Protein AF-0000000071013578 (afdb_homodimer)

InterPro domains:
  IPR010985 Ribbon-helix-helix [SSF47598] (1-43)
  IPR022789 Antitoxin ParD [TIGR02606] (5-71)
  IPR038296 Antitoxin ParD superfamily [G3DSA:6.10.10.120] (10-78)

Radius of gyration: 20.66 Å; Cα contacts (8 Å, |Δi|>4): 151; chains: 2; bounding box: 55×50×42 Å

Structure (mmCIF, N/CA/C/O backbone):
data_AF-0000000071013578-model_v1
#
loop_
_entity.id
_entity.type
_entity.pdbx_description
1 polymer 'Type II toxin-antitoxin system ParD family antitoxin'
#
loop_
_atom_site.group_PDB
_atom_site.id
_atom_site.type_symbol
_atom_site.label_atom_id
_atom_site.label_alt_id
_atom_site.label_comp_id
_atom_site.label_asym_id
_atom_site.label_entity_id
_atom_site.label_seq_id
_atom_site.pdbx_PDB_ins_code
_atom_site.Cartn_x
_atom_site.Cartn_y
_atom_site.Cartn_z
_atom_site.occupancy
_atom_site.B_iso_or_equiv
_atom_site.auth_seq_id
_atom_site.auth_comp_id
_atom_site.auth_asym_id
_atom_site.auth_atom_id
_atom_site.pdbx_PDB_model_num
ATOM 1 N N . MET A 1 1 ? 6.043 -13.031 -19.891 1 76.94 1 MET A N 1
ATOM 2 C CA . MET A 1 1 ? 5 -12.922 -18.875 1 76.94 1 MET A CA 1
ATOM 3 C C . MET A 1 1 ? 5.16 -14 -17.797 1 76.94 1 MET A C 1
ATOM 5 O O . MET A 1 1 ? 5.504 -15.141 -18.109 1 76.94 1 MET A O 1
ATOM 9 N N . SER A 1 2 ? 5.383 -13.523 -16.547 1 88.25 2 SER A N 1
ATOM 10 C CA . SER A 1 2 ? 5.57 -14.477 -15.453 1 88.25 2 SER A CA 1
ATOM 11 C C . SER A 1 2 ? 4.27 -14.695 -14.688 1 88.25 2 SER A C 1
ATOM 13 O O . SER A 1 2 ? 3.35 -13.883 -14.766 1 88.25 2 SER A O 1
ATOM 15 N N . GLU A 1 3 ? 4.133 -15.992 -14.266 1 94.31 3 GLU A N 1
ATOM 16 C CA . GLU A 1 3 ? 2.98 -16.391 -13.461 1 94.31 3 GLU A CA 1
ATOM 17 C C . GLU A 1 3 ? 3.412 -16.859 -12.078 1 94.31 3 GLU A C 1
ATOM 19 O O . GLU A 1 3 ? 4.359 -17.641 -11.945 1 94.31 3 GLU A O 1
ATOM 24 N N . PHE A 1 4 ? 2.707 -16.391 -11.102 1 95 4 PHE A N 1
ATOM 25 C CA . PHE A 1 4 ? 3.043 -16.766 -9.734 1 95 4 PHE A CA 1
ATOM 26 C C . PHE A 1 4 ? 1.86 -17.438 -9.055 1 95 4 PHE A C 1
ATOM 28 O O . PHE A 1 4 ? 0.711 -17.047 -9.25 1 95 4 PHE A O 1
ATOM 35 N N . SER A 1 5 ? 2.176 -18.469 -8.289 1 96.94 5 SER A N 1
ATOM 36 C CA . SER A 1 5 ? 1.188 -19.109 -7.43 1 96.94 5 SER A CA 1
ATOM 37 C C . SER A 1 5 ? 1.31 -18.625 -5.992 1 96.94 5 SER A C 1
ATOM 39 O O . SER A 1 5 ? 2.371 -18.734 -5.379 1 96.94 5 SER A O 1
ATOM 41 N N . VAL A 1 6 ? 0.219 -18.125 -5.508 1 97.5 6 VAL A N 1
ATOM 42 C CA . VAL A 1 6 ? 0.253 -17.531 -4.18 1 97.5 6 VAL A CA 1
ATOM 43 C C . VAL A 1 6 ? -0.75 -18.234 -3.27 1 97.5 6 VAL A C 1
ATOM 45 O O . VAL A 1 6 ? -1.953 -18.234 -3.541 1 97.5 6 VAL A O 1
ATOM 48 N N . THR A 1 7 ? -0.223 -18.891 -2.266 1 96.94 7 THR A N 1
ATOM 49 C CA . THR A 1 7 ? -1.074 -19.469 -1.232 1 96.94 7 THR A CA 1
ATOM 50 C C . THR A 1 7 ? -1.4 -18.438 -0.157 1 96.94 7 THR A C 1
ATOM 52 O O . THR A 1 7 ? -0.523 -17.688 0.279 1 96.94 7 THR A O 1
ATOM 55 N N . MET A 1 8 ? -2.703 -18.406 0.242 1 97 8 MET A N 1
ATOM 56 C CA . MET A 1 8 ? -3.143 -17.422 1.223 1 97 8 MET A CA 1
ATOM 57 C C . MET A 1 8 ? -3.482 -18.094 2.553 1 97 8 MET A C 1
ATOM 59 O O . MET A 1 8 ? -4.367 -18.938 2.615 1 97 8 MET A O 1
ATOM 63 N N . PRO A 1 9 ? -2.709 -17.672 3.629 1 96.69 9 PRO A N 1
ATOM 64 C CA . PRO A 1 9 ? -3.186 -18.094 4.949 1 96.69 9 PRO A CA 1
ATOM 65 C C . PRO A 1 9 ? -4.602 -17.609 5.246 1 96.69 9 PRO A C 1
ATOM 67 O O . PRO A 1 9 ? -5.062 -16.641 4.645 1 96.69 9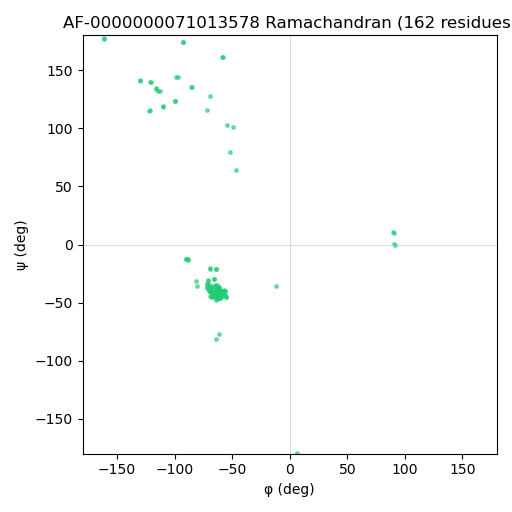 PRO A O 1
ATOM 70 N N . PRO A 1 10 ? -5.273 -18.203 6.188 1 96 10 PRO A N 1
ATOM 71 C CA . PRO A 1 10 ? -6.695 -17.953 6.43 1 96 10 PRO A CA 1
ATOM 72 C C . PRO A 1 10 ? -7 -16.469 6.66 1 96 10 PRO A C 1
ATOM 74 O O . PRO A 1 10 ? -7.953 -15.938 6.086 1 96 10 PRO A O 1
ATOM 77 N N . ALA A 1 11 ? -6.207 -15.812 7.457 1 94.5 11 ALA A N 1
ATOM 78 C CA . ALA A 1 11 ? -6.465 -14.406 7.766 1 94.5 11 ALA A CA 1
ATOM 79 C C . ALA A 1 11 ? -6.34 -13.539 6.52 1 94.5 11 ALA A C 1
ATOM 81 O O . ALA A 1 11 ? -7.141 -12.625 6.305 1 94.5 11 ALA A O 1
ATOM 82 N N . LEU A 1 12 ? -5.371 -13.797 5.719 1 97 12 LEU A N 1
ATOM 83 C CA . LEU A 1 12 ? -5.188 -13.023 4.492 1 97 12 LEU A CA 1
ATOM 84 C C . LEU A 1 12 ? -6.266 -13.359 3.471 1 97 12 LEU A C 1
ATOM 86 O O . LEU A 1 12 ? -6.719 -12.492 2.727 1 97 12 LEU A O 1
ATOM 90 N N . GLN A 1 13 ? -6.668 -14.586 3.49 1 97.19 13 GLN A N 1
ATOM 91 C CA . GLN A 1 13 ? -7.762 -14.984 2.607 1 97.19 13 GLN A CA 1
ATOM 92 C C . GLN A 1 13 ? -9.039 -14.219 2.936 1 97.19 13 GLN A C 1
ATOM 94 O O . GLN A 1 13 ? -9.742 -13.758 2.033 1 97.19 13 GLN A O 1
ATOM 99 N N . THR A 1 14 ? -9.305 -14.172 4.203 1 96.25 14 THR A N 1
ATOM 100 C CA . THR A 1 14 ? -10.484 -13.438 4.648 1 96.25 14 THR A CA 1
ATOM 101 C C . THR A 1 14 ? -10.43 -11.992 4.168 1 96.25 14 THR A C 1
ATOM 103 O O . THR A 1 14 ? -11.438 -11.445 3.713 1 96.25 14 THR A O 1
ATOM 106 N N . TRP A 1 15 ? -9.281 -11.383 4.207 1 96.56 15 TRP A N 1
ATOM 107 C CA . TRP A 1 15 ? -9.109 -10 3.777 1 96.56 15 TRP A CA 1
ATOM 108 C C . TRP A 1 15 ? -9.289 -9.875 2.27 1 96.56 15 TRP A C 1
ATOM 110 O O . TRP A 1 15 ? -9.992 -8.977 1.793 1 96.56 15 TRP A O 1
ATOM 120 N N . VAL A 1 16 ? -8.672 -10.797 1.534 1 97.19 16 VAL A N 1
ATOM 121 C CA . VAL A 1 16 ? -8.812 -10.781 0.082 1 97.19 16 VAL A CA 1
ATOM 122 C C . VAL A 1 16 ? -10.281 -10.906 -0.299 1 97.19 16 VAL A C 1
ATOM 124 O O . VAL A 1 16 ? -10.766 -10.172 -1.164 1 97.19 16 VAL A O 1
ATOM 127 N N . ASP A 1 17 ? -11.031 -11.766 0.425 1 96.19 17 ASP A N 1
ATOM 128 C CA . ASP A 1 17 ? -12.461 -11.945 0.171 1 96.19 17 ASP A CA 1
ATOM 129 C C . ASP A 1 17 ? -13.227 -10.648 0.427 1 96.19 17 ASP A C 1
ATOM 131 O O . ASP A 1 17 ? -14.125 -10.297 -0.335 1 96.19 17 ASP A O 1
ATOM 135 N N . ALA A 1 18 ? -12.875 -10.023 1.438 1 94.38 18 ALA A N 1
ATOM 136 C CA . ALA A 1 18 ? -13.516 -8.758 1.766 1 94.38 18 ALA A CA 1
ATOM 137 C C . ALA A 1 18 ? -13.25 -7.711 0.686 1 94.38 18 ALA A C 1
ATOM 139 O O . ALA A 1 18 ? -14.148 -6.961 0.3 1 94.38 18 ALA A O 1
ATOM 140 N N . ARG A 1 19 ? -12.039 -7.641 0.187 1 94.94 19 ARG A N 1
ATOM 141 C CA . ARG A 1 19 ? -11.672 -6.703 -0.867 1 94.94 19 ARG A CA 1
ATOM 142 C C . ARG A 1 19 ? -12.422 -7.008 -2.158 1 94.94 19 ARG A C 1
ATOM 144 O O . ARG A 1 19 ? -12.859 -6.094 -2.857 1 94.94 19 ARG A O 1
ATOM 151 N N . LEU A 1 20 ? -12.617 -8.273 -2.477 1 96 20 LEU A N 1
ATOM 152 C CA . LEU A 1 20 ? -13.344 -8.672 -3.676 1 96 20 LEU A CA 1
ATOM 153 C C . LEU A 1 20 ? -14.828 -8.32 -3.553 1 96 20 LEU A C 1
ATOM 155 O O . LEU A 1 20 ? -15.461 -7.938 -4.535 1 96 20 LEU A O 1
ATOM 159 N N . ALA A 1 21 ? -15.312 -8.469 -2.33 1 94.69 21 ALA A N 1
ATOM 160 C CA . ALA A 1 21 ? -16.734 -8.211 -2.068 1 94.69 21 ALA A CA 1
ATOM 161 C C . ALA A 1 21 ? -17.078 -6.75 -2.314 1 94.69 21 ALA A C 1
ATOM 163 O O . ALA A 1 21 ? -18.234 -6.41 -2.566 1 94.69 21 ALA A O 1
ATOM 164 N N . GLU A 1 22 ? -16.031 -5.887 -2.275 1 92 22 GLU A N 1
ATOM 165 C CA . GLU A 1 22 ? -16.234 -4.465 -2.541 1 92 22 GLU A CA 1
ATOM 166 C C . GLU A 1 22 ? -16.578 -4.219 -4.008 1 92 22 GLU A C 1
ATOM 168 O O . GLU A 1 22 ? -17.062 -3.148 -4.363 1 92 22 GLU A O 1
ATOM 173 N N . GLY A 1 23 ? -16.25 -5.117 -4.855 1 94.25 23 GLY A N 1
ATOM 174 C CA . GLY A 1 23 ? -16.719 -5.09 -6.234 1 94.25 23 GLY A CA 1
ATOM 175 C C . GLY A 1 23 ? -15.781 -4.34 -7.164 1 94.25 23 GLY A C 1
ATOM 176 O O . GLY A 1 23 ? -16.125 -4.078 -8.32 1 94.25 23 GLY A O 1
ATOM 177 N N . ASN A 1 24 ? -14.617 -3.992 -6.715 1 94.31 24 ASN A N 1
ATOM 178 C CA . ASN A 1 24 ? -13.695 -3.197 -7.516 1 94.31 24 ASN A CA 1
ATOM 179 C C . ASN A 1 24 ? -12.805 -4.078 -8.391 1 94.31 24 ASN A C 1
ATOM 181 O O . ASN A 1 24 ? -12.109 -3.582 -9.273 1 94.31 24 ASN A O 1
ATOM 185 N N . TYR A 1 25 ? -12.82 -5.344 -8.102 1 96.75 25 TYR A N 1
ATOM 186 C CA . TYR A 1 25 ? -11.953 -6.27 -8.828 1 96.75 25 TYR A CA 1
ATOM 187 C C . TYR A 1 25 ? -12.75 -7.469 -9.336 1 96.75 25 TYR A C 1
ATOM 189 O O . TYR A 1 25 ? -13.633 -7.977 -8.633 1 96.75 25 TYR A O 1
ATOM 197 N N . ALA A 1 26 ? -12.469 -7.941 -10.508 1 96.62 26 ALA A N 1
ATOM 198 C CA . ALA A 1 26 ? -13.117 -9.109 -11.094 1 96.62 26 ALA A CA 1
ATOM 199 C C . ALA A 1 26 ? -12.68 -10.391 -10.398 1 96.62 26 ALA A C 1
ATOM 201 O O . ALA A 1 26 ? -13.43 -11.367 -10.344 1 96.62 26 ALA A O 1
ATOM 202 N N . ASP A 1 27 ? -11.43 -10.383 -9.898 1 96.88 27 ASP A N 1
ATOM 203 C CA . ASP A 1 27 ? -10.922 -11.562 -9.211 1 96.88 27 ASP A CA 1
ATOM 204 C C . ASP A 1 27 ? -9.711 -11.211 -8.352 1 96.88 27 ASP A C 1
ATOM 206 O O . ASP A 1 27 ? -9.289 -10.055 -8.297 1 96.88 27 ASP A O 1
ATOM 210 N N . ALA A 1 28 ? -9.219 -12.164 -7.668 1 96.88 28 ALA A N 1
ATOM 211 C CA . ALA A 1 28 ? -8.102 -11.984 -6.746 1 96.88 28 ALA A CA 1
ATOM 212 C C . ALA A 1 28 ? -6.836 -11.578 -7.492 1 96.88 28 ALA A C 1
ATOM 214 O O . ALA A 1 28 ? -6.039 -10.781 -6.984 1 96.88 28 ALA A O 1
ATOM 215 N N . ALA A 1 29 ? -6.578 -12.133 -8.656 1 97.38 29 ALA A N 1
ATOM 216 C CA . ALA A 1 29 ? -5.383 -11.805 -9.438 1 97.38 29 ALA A CA 1
ATOM 217 C C . ALA A 1 29 ? -5.363 -10.32 -9.805 1 97.38 29 ALA A C 1
ATOM 219 O O . ALA A 1 29 ? -4.312 -9.68 -9.773 1 97.38 29 ALA A O 1
ATOM 220 N N . GLU A 1 30 ? -6.535 -9.836 -10.125 1 98.06 30 GLU A N 1
ATOM 221 C CA . GLU A 1 30 ? -6.656 -8.414 -10.43 1 98.06 30 GLU A CA 1
ATOM 222 C C . GLU A 1 30 ? -6.34 -7.559 -9.203 1 98.06 30 GLU A C 1
ATOM 224 O O . GLU A 1 30 ? -5.641 -6.551 -9.312 1 98.06 30 GLU A O 1
ATOM 229 N N . TYR A 1 31 ? -6.844 -7.918 -8.055 1 98.19 31 TYR A N 1
ATOM 230 C CA . TYR A 1 31 ? -6.582 -7.246 -6.789 1 98.19 31 TYR A CA 1
ATOM 231 C C . TYR A 1 31 ? -5.094 -7.262 -6.461 1 98.19 31 TYR A C 1
ATOM 233 O O . TYR A 1 31 ? -4.508 -6.223 -6.148 1 98.19 31 TYR A O 1
ATOM 241 N N . LEU A 1 32 ? -4.445 -8.398 -6.621 1 98.31 32 LEU A N 1
ATOM 242 C CA . LEU A 1 32 ? -3.023 -8.547 -6.316 1 98.31 32 LEU A CA 1
ATOM 243 C C . LEU A 1 32 ? -2.174 -7.73 -7.281 1 98.31 32 LEU A C 1
ATOM 245 O O . LEU A 1 32 ? -1.2 -7.094 -6.871 1 98.31 32 LEU A O 1
ATOM 249 N N . ARG A 1 33 ? -2.541 -7.727 -8.555 1 98.38 33 ARG A N 1
ATOM 250 C CA . ARG A 1 33 ? -1.821 -6.906 -9.523 1 98.38 33 ARG A CA 1
ATOM 251 C C . ARG A 1 33 ? -1.957 -5.422 -9.195 1 98.38 33 ARG A C 1
ATOM 253 O O . ARG A 1 33 ? -1.015 -4.648 -9.383 1 98.38 33 ARG A O 1
ATOM 260 N N . ASP A 1 34 ? -3.111 -5.043 -8.727 1 98.19 34 ASP A N 1
ATOM 261 C CA . ASP A 1 34 ? -3.311 -3.656 -8.32 1 98.19 34 ASP A CA 1
ATOM 262 C C . ASP A 1 34 ? -2.416 -3.295 -7.137 1 98.19 34 ASP A C 1
ATOM 264 O O . ASP A 1 34 ? -1.879 -2.188 -7.07 1 98.19 34 ASP A O 1
ATOM 268 N N . LEU A 1 35 ? -2.307 -4.219 -6.156 1 98.12 35 LEU A N 1
ATOM 269 C CA . LEU A 1 35 ? -1.421 -3.975 -5.023 1 98.12 35 LEU A CA 1
ATOM 270 C C . LEU A 1 35 ? 0.007 -3.719 -5.496 1 98.12 35 LEU A C 1
ATOM 272 O O . LEU A 1 35 ? 0.692 -2.842 -4.965 1 98.12 35 LEU A O 1
ATOM 276 N N . VAL A 1 36 ? 0.478 -4.457 -6.512 1 97.75 36 VAL A N 1
ATOM 277 C CA . VAL A 1 36 ? 1.81 -4.266 -7.078 1 97.75 36 VAL A CA 1
ATOM 278 C C . VAL A 1 36 ? 1.896 -2.893 -7.742 1 97.75 36 VAL A C 1
ATOM 280 O O . VAL A 1 36 ? 2.887 -2.178 -7.582 1 97.75 36 VAL A O 1
ATOM 283 N N . ARG A 1 37 ? 0.86 -2.537 -8.508 1 98 37 ARG A N 1
ATOM 284 C CA . ARG A 1 37 ? 0.837 -1.233 -9.164 1 98 37 ARG A CA 1
ATOM 285 C C . ARG A 1 37 ? 0.921 -0.104 -8.141 1 98 37 ARG A C 1
ATOM 287 O O . ARG A 1 37 ? 1.631 0.881 -8.352 1 98 37 ARG A O 1
ATOM 294 N N . ARG A 1 38 ? 0.199 -0.259 -7.094 1 96.88 38 ARG A N 1
ATOM 295 C CA . ARG A 1 38 ? 0.197 0.752 -6.043 1 9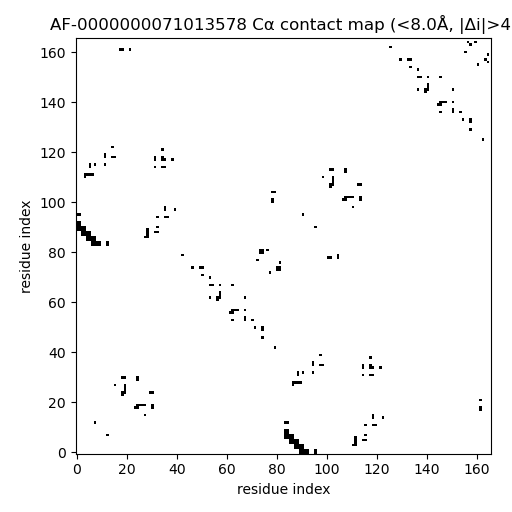6.88 38 ARG A CA 1
ATOM 296 C C . ARG A 1 38 ? 1.562 0.841 -5.363 1 96.88 38 ARG A C 1
ATOM 298 O O . ARG A 1 38 ? 2.047 1.937 -5.074 1 96.88 38 ARG A O 1
ATOM 305 N N . ASP A 1 39 ? 2.141 -0.311 -5.055 1 96.12 39 ASP A N 1
ATOM 306 C CA . ASP A 1 39 ? 3.479 -0.321 -4.469 1 96.12 39 ASP A CA 1
ATOM 307 C C . ASP A 1 39 ? 4.473 0.424 -5.359 1 96.12 39 ASP A C 1
ATOM 309 O O . ASP A 1 39 ? 5.285 1.211 -4.867 1 96.12 39 ASP A O 1
ATOM 313 N N . ARG A 1 40 ? 4.402 0.19 -6.652 1 94.44 40 ARG A N 1
ATOM 314 C CA . ARG A 1 40 ? 5.266 0.861 -7.621 1 94.44 40 ARG A CA 1
ATOM 315 C C . ARG A 1 40 ? 4.992 2.361 -7.648 1 94.44 40 ARG A C 1
ATOM 317 O O . ARG A 1 40 ? 5.926 3.168 -7.645 1 94.44 40 ARG A O 1
ATOM 324 N N . ALA A 1 41 ? 3.746 2.762 -7.637 1 94.25 41 ALA A N 1
ATOM 325 C CA . ALA A 1 41 ? 3.359 4.168 -7.691 1 94.25 41 ALA A CA 1
ATOM 326 C C . ALA A 1 41 ? 3.832 4.918 -6.449 1 94.25 41 ALA A C 1
ATOM 328 O O . ALA A 1 41 ? 4.332 6.039 -6.547 1 94.25 41 ALA A O 1
ATOM 329 N N . GLU A 1 42 ? 3.625 4.27 -5.297 1 91.62 42 GLU A N 1
ATOM 330 C CA . GLU A 1 42 ? 4.047 4.883 -4.043 1 91.62 42 GLU A CA 1
ATOM 331 C C . GLU A 1 42 ? 5.559 5.109 -4.02 1 91.62 42 GLU A C 1
ATOM 333 O O . GLU A 1 42 ? 6.023 6.156 -3.566 1 91.62 42 GLU A O 1
ATOM 338 N N . SER A 1 43 ? 6.258 4.137 -4.477 1 89.19 43 SER A N 1
ATOM 339 C CA . SER A 1 43 ? 7.707 4.281 -4.555 1 89.19 43 SER A CA 1
ATOM 340 C C . SER A 1 43 ? 8.102 5.449 -5.457 1 89.19 43 SER A C 1
ATOM 342 O O . SER A 1 43 ? 9.039 6.184 -5.148 1 89.19 43 SER A O 1
ATOM 344 N N . SER A 1 44 ? 7.43 5.613 -6.535 1 88.31 44 SER A N 1
ATOM 345 C CA . SER A 1 44 ? 7.699 6.695 -7.477 1 88.31 44 SER A CA 1
ATOM 346 C C . SER A 1 44 ? 7.426 8.055 -6.844 1 88.31 44 SER A C 1
ATOM 348 O O . SER A 1 44 ? 8.188 9.008 -7.047 1 88.31 44 SER A O 1
ATOM 350 N N . VAL A 1 45 ? 6.391 8.172 -6.105 1 85 45 VAL A N 1
ATOM 351 C CA . VAL A 1 45 ? 6.023 9.422 -5.434 1 85 45 VAL A CA 1
ATOM 352 C C . VAL A 1 45 ? 7.102 9.789 -4.418 1 85 45 VAL A C 1
ATOM 354 O O . VAL A 1 45 ? 7.527 10.945 -4.352 1 85 45 VAL A O 1
ATOM 357 N N . ASP A 1 46 ? 7.469 8.812 -3.641 1 80.12 46 ASP A N 1
ATOM 358 C CA . ASP A 1 46 ? 8.516 9.039 -2.648 1 80.12 46 ASP A CA 1
ATOM 359 C C . ASP A 1 46 ? 9.805 9.523 -3.309 1 80.12 46 ASP A C 1
ATOM 361 O O . ASP A 1 46 ? 10.453 10.445 -2.811 1 80.12 46 ASP A O 1
ATOM 365 N N . ARG A 1 47 ? 10.102 8.961 -4.383 1 84.81 47 ARG A N 1
ATOM 366 C CA . ARG A 1 47 ? 11.312 9.359 -5.102 1 84.81 47 ARG A CA 1
ATOM 367 C C . ARG A 1 47 ? 11.18 10.773 -5.652 1 84.81 47 ARG A C 1
ATOM 369 O O . ARG A 1 47 ? 12.117 11.57 -5.562 1 84.81 47 ARG A O 1
ATOM 376 N N . GLN A 1 48 ? 10.078 11.047 -6.148 1 85.31 48 GLN A N 1
ATOM 377 C CA . GLN A 1 48 ? 9.852 12.383 -6.699 1 85.31 48 GLN A CA 1
ATOM 378 C C . GLN A 1 48 ? 9.883 13.445 -5.598 1 85.31 48 GLN A C 1
ATOM 380 O O . GLN A 1 48 ? 10.43 14.531 -5.797 1 85.31 48 GLN A O 1
ATOM 385 N N . TRP A 1 49 ? 9.289 13.109 -4.547 1 82.06 49 TRP A N 1
ATOM 386 C CA . TRP A 1 49 ? 9.305 14.016 -3.404 1 82.06 49 TRP A CA 1
ATOM 387 C C . TRP A 1 49 ? 10.727 14.258 -2.918 1 82.06 49 TRP A C 1
ATOM 389 O O . TRP A 1 49 ? 11.117 15.398 -2.662 1 82.06 49 TRP A O 1
ATOM 399 N N . LEU A 1 50 ? 11.484 13.211 -2.799 1 82.5 50 LEU A N 1
ATOM 400 C CA . LEU A 1 50 ? 12.875 13.32 -2.389 1 82.5 50 LEU A CA 1
ATOM 401 C C . LEU A 1 50 ? 13.672 14.164 -3.379 1 82.5 50 LEU A C 1
ATOM 403 O O . LEU A 1 50 ? 14.438 15.039 -2.979 1 82.5 50 LEU A O 1
ATOM 407 N N . LYS A 1 51 ? 13.43 13.922 -4.586 1 86.31 51 LYS A N 1
ATOM 408 C CA . LYS A 1 51 ? 14.117 14.703 -5.609 1 86.31 51 LYS A CA 1
ATOM 409 C C . LYS A 1 51 ? 13.734 16.172 -5.527 1 86.31 51 LYS A C 1
ATOM 411 O O . LYS A 1 51 ? 14.586 17.047 -5.691 1 86.31 51 LYS A O 1
ATOM 416 N N . ALA A 1 52 ? 12.531 16.406 -5.316 1 86.19 52 ALA A N 1
ATOM 417 C CA . ALA A 1 52 ? 12.055 17.781 -5.184 1 86.19 52 ALA A CA 1
ATOM 418 C C . ALA A 1 52 ? 12.703 18.469 -3.986 1 86.19 52 ALA A C 1
ATOM 420 O O . ALA A 1 52 ? 13.078 19.641 -4.066 1 86.19 52 ALA A O 1
ATOM 421 N N . MET A 1 53 ? 12.844 17.766 -2.906 1 84.19 53 MET A N 1
ATOM 422 C CA . MET A 1 53 ? 13.492 18.297 -1.708 1 84.19 53 MET A CA 1
ATOM 423 C C . MET A 1 53 ? 14.961 18.609 -1.976 1 84.19 53 MET A C 1
ATOM 425 O O . MET A 1 53 ? 15.477 19.625 -1.516 1 84.19 53 MET A O 1
ATOM 429 N N . ILE A 1 54 ? 15.602 17.797 -2.662 1 84.62 54 ILE A N 1
ATOM 430 C CA . ILE A 1 54 ? 17 18 -3.02 1 84.62 54 ILE A CA 1
ATOM 431 C C . ILE A 1 54 ? 17.141 19.203 -3.938 1 84.62 54 ILE A C 1
ATOM 433 O O . ILE A 1 54 ? 18.016 20.047 -3.73 1 84.62 54 ILE A O 1
ATOM 437 N N . ASP A 1 55 ? 16.25 19.344 -4.898 1 87.62 55 ASP A N 1
ATOM 438 C CA . ASP A 1 55 ? 16.266 20.484 -5.809 1 87.62 55 ASP A CA 1
ATOM 439 C C . ASP A 1 55 ? 16.047 21.781 -5.051 1 87.62 55 ASP A C 1
ATOM 441 O O . ASP A 1 55 ? 16.719 22.797 -5.32 1 87.62 55 ASP A O 1
ATOM 445 N N . GLU A 1 56 ? 15.133 21.734 -4.148 1 82 56 GLU A N 1
ATOM 446 C CA . GLU A 1 56 ? 14.898 22.906 -3.307 1 82 56 GLU A CA 1
ATOM 447 C C . GLU A 1 56 ? 16.125 23.234 -2.467 1 82 56 GLU A C 1
ATOM 449 O O . GLU A 1 56 ? 16.453 24.406 -2.271 1 82 56 GLU A O 1
ATOM 454 N N . GLY A 1 57 ? 16.75 22.281 -1.955 1 81.25 57 GLY A N 1
ATOM 455 C CA . GLY A 1 57 ? 17.984 22.484 -1.208 1 81.25 57 GLY A CA 1
ATOM 456 C C . GLY A 1 57 ? 19.094 23.078 -2.041 1 81.25 57 GLY A C 1
ATOM 457 O O . GLY A 1 57 ? 19.844 23.938 -1.561 1 81.25 57 GLY A O 1
ATOM 458 N N . LEU A 1 58 ? 19.172 22.672 -3.238 1 86.25 58 LEU A N 1
ATOM 459 C CA . LEU A 1 58 ? 20.125 23.25 -4.172 1 86.25 58 LEU A CA 1
ATOM 460 C C . LEU A 1 58 ? 19.797 24.703 -4.48 1 86.25 58 LEU A C 1
ATOM 462 O O . LEU A 1 58 ? 20.672 25.562 -4.461 1 86.25 58 LEU A O 1
ATOM 466 N N . ALA A 1 59 ? 18.594 24.938 -4.715 1 88.56 59 ALA A N 1
ATOM 467 C CA . ALA A 1 59 ? 18.125 26.266 -5.062 1 88.56 59 ALA A CA 1
ATOM 468 C C . ALA A 1 59 ? 18.297 27.234 -3.896 1 88.56 59 ALA A C 1
ATOM 470 O O . ALA A 1 59 ? 18.594 28.422 -4.102 1 88.56 59 ALA A O 1
ATOM 471 N N . SER A 1 60 ? 18.234 26.75 -2.725 1 86.88 60 SER A N 1
ATOM 472 C CA . SER A 1 60 ? 18.344 27.578 -1.532 1 86.88 60 SER A CA 1
ATOM 473 C C . SER A 1 60 ? 19.797 27.703 -1.078 1 86.88 60 SER A C 1
ATOM 475 O O . SER A 1 60 ? 20.109 28.516 -0.202 1 86.88 60 SER A O 1
ATOM 477 N N . GLY A 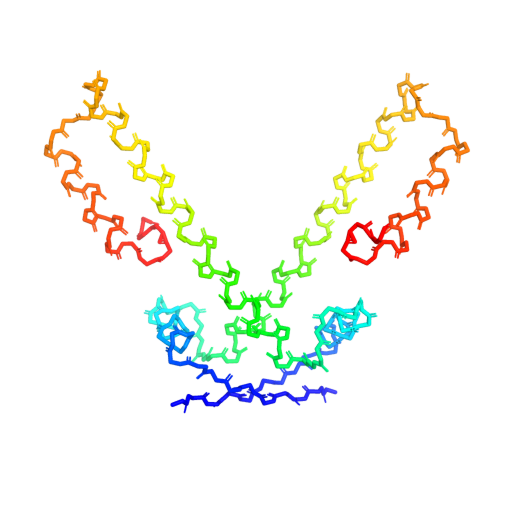1 61 ? 20.609 26.891 -1.631 1 87.44 61 GLY A N 1
ATOM 478 C CA . GLY A 1 61 ? 22.031 26.969 -1.293 1 87.44 61 GLY A CA 1
ATOM 479 C C . GLY A 1 61 ? 22.406 26.078 -0.13 1 87.44 61 GLY A C 1
ATOM 480 O O . GLY A 1 61 ? 23.562 26.047 0.292 1 87.44 61 GLY A O 1
ATOM 481 N N . VAL A 1 62 ? 21.469 25.359 0.427 1 80.62 62 VAL A N 1
ATOM 482 C CA . VAL A 1 62 ? 21.734 24.453 1.543 1 80.62 62 VAL A CA 1
ATOM 483 C C . VAL A 1 62 ? 22.562 23.266 1.063 1 80.62 62 VAL A C 1
ATOM 485 O O . VAL A 1 62 ? 23.422 22.766 1.798 1 80.62 62 VAL A O 1
ATOM 488 N N . ILE A 1 63 ? 22.312 22.812 -0.228 1 80.69 63 ILE A N 1
ATOM 489 C CA . ILE A 1 63 ? 23.016 21.703 -0.859 1 80.69 63 ILE A CA 1
ATOM 490 C C . ILE A 1 63 ? 23.828 22.219 -2.041 1 80.69 63 ILE A C 1
ATOM 492 O O . ILE A 1 63 ? 23.375 23.078 -2.797 1 80.69 63 ILE A O 1
ATOM 496 N N . ASP A 1 64 ? 24.969 21.781 -2 1 85 64 ASP A N 1
ATOM 497 C CA . ASP A 1 64 ? 25.75 22.203 -3.168 1 85 64 ASP A CA 1
ATOM 498 C C . ASP A 1 64 ? 25.672 21.156 -4.277 1 85 64 ASP A C 1
ATOM 500 O O . ASP A 1 64 ? 25.031 20.125 -4.121 1 85 64 ASP A O 1
ATOM 504 N N . ARG A 1 65 ? 26.219 21.406 -5.461 1 86.5 65 ARG A N 1
ATOM 505 C CA . ARG A 1 65 ? 26.078 20.594 -6.656 1 86.5 65 ARG A CA 1
ATOM 506 C C . ARG A 1 65 ? 26.719 19.219 -6.449 1 86.5 65 ARG A C 1
ATOM 508 O O . ARG A 1 65 ? 26.219 18.219 -6.961 1 86.5 65 ARG A O 1
ATOM 515 N N . ASP A 1 66 ? 27.797 19.234 -5.703 1 84.75 66 ASP A N 1
ATOM 516 C CA . ASP A 1 66 ? 28.453 17.969 -5.441 1 84.75 66 ASP A CA 1
ATOM 517 C C . ASP A 1 66 ? 27.578 17.062 -4.582 1 84.75 66 ASP A C 1
ATOM 519 O O . ASP A 1 66 ? 27.438 15.867 -4.871 1 84.75 66 ASP A O 1
ATOM 523 N N . ALA A 1 67 ? 27.031 17.688 -3.586 1 78.94 67 ALA A N 1
ATOM 524 C CA . ALA A 1 67 ? 26.125 16.953 -2.709 1 78.94 67 ALA A CA 1
ATOM 525 C C . ALA A 1 67 ? 24.891 16.453 -3.473 1 78.94 67 ALA A C 1
ATOM 527 O O . ALA A 1 67 ? 24.438 15.336 -3.264 1 78.94 67 ALA A O 1
ATOM 528 N N . ARG A 1 68 ? 24.359 17.203 -4.406 1 80.12 68 ARG A N 1
ATOM 529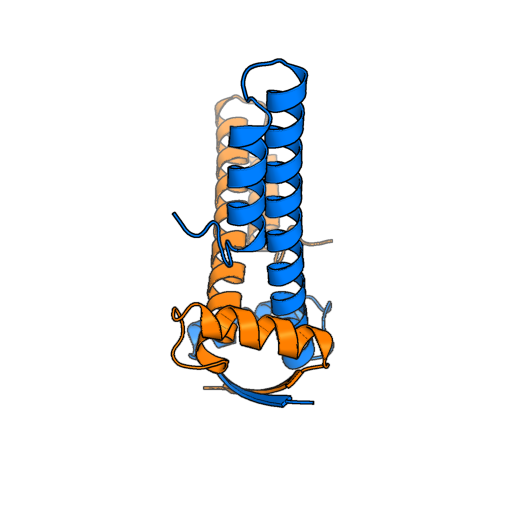 C CA . ARG A 1 68 ? 23.203 16.859 -5.215 1 80.12 68 ARG A CA 1
ATOM 530 C C . ARG A 1 68 ? 23.5 15.633 -6.086 1 80.12 68 ARG A C 1
ATOM 532 O O . ARG A 1 68 ? 22.672 14.727 -6.176 1 80.12 68 ARG A O 1
ATOM 539 N N . ASP A 1 69 ? 24.672 15.695 -6.672 1 82.38 69 ASP A N 1
ATOM 540 C CA . ASP A 1 69 ? 25.047 14.578 -7.531 1 82.38 69 ASP A CA 1
ATOM 541 C C . ASP A 1 69 ? 25.109 13.273 -6.738 1 82.38 69 ASP A C 1
ATOM 543 O O . ASP A 1 69 ? 24.656 12.227 -7.215 1 82.38 69 ASP A O 1
ATOM 547 N N . VAL A 1 70 ? 25.562 13.461 -5.598 1 78.94 70 VAL A N 1
ATOM 548 C CA . VAL A 1 70 ? 25.672 12.289 -4.738 1 78.94 70 VAL A CA 1
ATOM 549 C C . VAL A 1 70 ? 24.281 11.805 -4.336 1 78.94 70 VAL A C 1
ATOM 551 O O . VAL A 1 70 ? 24 10.609 -4.379 1 78.94 70 VAL A O 1
ATOM 554 N N . LEU A 1 71 ? 23.422 12.703 -4.059 1 80.75 71 LEU A N 1
ATOM 555 C CA . LEU A 1 71 ? 22.078 12.375 -3.617 1 80.75 71 LEU A CA 1
ATOM 556 C C . LEU A 1 71 ? 21.266 11.758 -4.754 1 80.75 71 LEU A C 1
ATOM 558 O O . LEU A 1 71 ? 20.516 10.812 -4.543 1 80.75 71 LEU A O 1
ATOM 562 N N . ASP A 1 72 ? 21.453 12.234 -5.934 1 79.25 72 ASP A N 1
ATOM 563 C CA . ASP A 1 72 ? 20.781 11.695 -7.117 1 79.25 72 ASP A CA 1
ATOM 564 C C . ASP A 1 72 ? 21.188 10.25 -7.371 1 79.25 72 ASP A C 1
ATOM 566 O O . ASP A 1 72 ? 20.359 9.414 -7.738 1 79.25 72 ASP A O 1
ATOM 570 N N . GLU A 1 73 ? 22.438 10.031 -7.148 1 77.94 73 GLU A N 1
ATOM 571 C CA . GLU A 1 73 ? 22.938 8.672 -7.316 1 77.94 73 GLU A CA 1
ATOM 572 C C . GLU A 1 73 ? 22.312 7.727 -6.297 1 77.94 73 GLU A C 1
ATOM 574 O O . GLU A 1 73 ? 21.969 6.586 -6.625 1 77.94 73 GLU A O 1
ATOM 579 N N . ILE A 1 74 ? 22.172 8.352 -5.156 1 75.06 74 ILE A N 1
ATOM 580 C CA . ILE A 1 74 ? 21.594 7.547 -4.086 1 75.06 74 ILE A CA 1
ATOM 581 C C . ILE A 1 74 ? 20.125 7.25 -4.395 1 75.06 74 ILE A C 1
ATOM 583 O O . ILE A 1 74 ? 19.672 6.117 -4.219 1 75.06 74 ILE A O 1
ATOM 587 N N . ILE A 1 75 ? 19.453 8.172 -4.898 1 75.62 75 ILE A N 1
ATOM 588 C CA . ILE A 1 75 ? 18.031 8.055 -5.207 1 75.62 75 ILE A CA 1
ATOM 589 C C . ILE A 1 75 ? 17.844 7.098 -6.387 1 75.62 75 ILE A C 1
ATOM 591 O O . ILE A 1 75 ? 16.938 6.25 -6.363 1 75.62 75 ILE A O 1
ATOM 595 N N . ASP A 1 76 ? 18.812 7.23 -7.32 1 72.25 76 ASP A N 1
ATOM 596 C CA . ASP A 1 76 ? 18.719 6.395 -8.516 1 72.25 76 ASP A CA 1
ATOM 597 C C . ASP A 1 76 ? 19.047 4.938 -8.188 1 72.25 76 ASP A C 1
ATOM 599 O O . ASP A 1 76 ? 18.531 4.027 -8.852 1 72.25 76 ASP A O 1
ATOM 603 N N . GLU A 1 77 ? 20.062 4.945 -7.246 1 61.25 77 GLU A N 1
ATOM 604 C CA . GLU A 1 77 ? 20.484 3.592 -6.883 1 61.25 77 GLU A CA 1
ATOM 605 C C . GLU A 1 77 ? 19.531 2.979 -5.859 1 61.25 77 GLU A C 1
ATOM 607 O O . GLU A 1 77 ? 19.641 1.801 -5.52 1 61.25 77 GLU A O 1
ATOM 612 N N . ASP A 1 78 ? 19.016 3.916 -4.91 1 54 78 ASP A N 1
ATOM 613 C CA . ASP A 1 78 ? 18.156 3.486 -3.807 1 54 78 ASP A CA 1
ATOM 614 C C . ASP A 1 78 ? 17.016 2.605 -4.305 1 54 78 ASP A C 1
ATOM 616 O O . ASP A 1 78 ? 16.078 3.096 -4.945 1 54 78 ASP A O 1
ATOM 620 N N . PRO A 1 79 ? 17.078 1.363 -4.176 1 46.09 79 PRO A N 1
ATOM 621 C CA . PRO A 1 79 ? 15.875 0.586 -4.492 1 46.09 79 PRO A CA 1
ATOM 622 C C . PRO A 1 79 ? 14.688 0.943 -3.6 1 46.09 79 PRO A C 1
ATOM 624 O O . PRO A 1 79 ? 13.555 1.043 -4.078 1 46.09 79 PRO A O 1
ATOM 627 N N . ASP A 1 80 ? 14.289 0.686 -2.346 1 45.41 80 ASP A N 1
ATOM 628 C CA . ASP A 1 80 ? 13.555 1.302 -1.245 1 45.41 80 ASP A CA 1
ATOM 629 C C . ASP A 1 80 ? 14.375 2.418 -0.595 1 45.41 80 ASP A C 1
ATOM 631 O O . ASP A 1 80 ? 15.594 2.299 -0.451 1 45.41 80 ASP A O 1
ATOM 635 N N . LEU A 1 81 ? 14.93 3.654 -0.082 1 44.44 81 LEU A N 1
ATOM 636 C CA . LEU A 1 81 ? 15.977 4.652 0.121 1 44.44 81 LEU A CA 1
ATOM 637 C C . LEU A 1 81 ? 17.25 4 0.658 1 44.44 81 LEU A C 1
ATOM 639 O O . LEU A 1 81 ? 17.234 3.41 1.739 1 44.44 81 LEU A O 1
ATOM 643 N N . ARG A 1 82 ? 18.297 3.232 -0.131 1 42.56 82 ARG A N 1
ATOM 644 C CA . ARG A 1 82 ? 19.484 2.455 0.198 1 42.56 82 ARG A CA 1
ATOM 645 C C . ARG A 1 82 ? 19.875 2.65 1.658 1 42.56 82 ARG A C 1
ATOM 647 O O . ARG A 1 82 ? 20.844 2.059 2.127 1 42.56 82 ARG A O 1
ATOM 654 N N . ALA A 1 83 ? 19.797 3.961 2.629 1 33.5 83 ALA A N 1
ATOM 655 C CA . ALA A 1 83 ? 20.516 3.979 3.898 1 33.5 83 ALA A CA 1
ATOM 656 C C . ALA A 1 83 ? 19.922 2.979 4.883 1 33.5 83 ALA A C 1
ATOM 658 O O . ALA A 1 83 ? 18.703 2.738 4.871 1 33.5 83 ALA A O 1
ATOM 659 N N . MET B 1 1 ? -7.352 -22.891 3.029 1 77.5 1 MET B N 1
ATOM 660 C CA . MET B 1 1 ? -6.258 -22.156 2.404 1 77.5 1 MET B CA 1
ATOM 661 C C . MET B 1 1 ? -6.465 -22.047 0.898 1 77.5 1 MET B C 1
ATOM 663 O O . MET B 1 1 ? -6.926 -22.984 0.259 1 77.5 1 MET B O 1
ATOM 667 N N . SER B 1 2 ? -6.566 -20.75 0.43 1 88.44 2 SER B N 1
ATOM 668 C CA . SER B 1 2 ? -6.785 -20.531 -0.997 1 88.44 2 SER B CA 1
ATOM 669 C C . SER B 1 2 ? -5.48 -20.203 -1.712 1 88.44 2 SER B C 1
ATOM 671 O O . SER B 1 2 ? -4.5 -19.812 -1.075 1 88.44 2 SER B O 1
ATOM 673 N N . GLU B 1 3 ? -5.406 -20.734 -2.975 1 94.38 3 GLU B N 1
ATOM 674 C CA . GLU B 1 3 ? -4.262 -20.469 -3.842 1 94.38 3 GLU B CA 1
ATOM 675 C C . GLU B 1 3 ? -4.68 -19.688 -5.086 1 94.38 3 GLU B C 1
ATOM 677 O O . GLU B 1 3 ? -5.68 -20.016 -5.727 1 94.38 3 GLU B O 1
ATOM 682 N N . PHE B 1 4 ? -3.922 -18.703 -5.379 1 95.06 4 PHE B N 1
ATOM 683 C CA . PHE B 1 4 ? -4.238 -17.875 -6.535 1 95.06 4 PHE B CA 1
ATOM 684 C C . PHE B 1 4 ? -3.094 -17.891 -7.543 1 95.06 4 PHE B C 1
ATOM 686 O O . PHE B 1 4 ? -1.922 -17.875 -7.156 1 95.06 4 PHE B O 1
ATOM 693 N N . SER B 1 5 ? -3.463 -17.938 -8.805 1 96.94 5 SER B N 1
ATOM 694 C CA . SER B 1 5 ? -2.502 -17.781 -9.891 1 96.94 5 SER B CA 1
ATOM 695 C C . SER B 1 5 ? -2.523 -16.359 -10.453 1 96.94 5 SER B C 1
ATOM 697 O O . SER B 1 5 ? -3.566 -15.883 -10.898 1 96.94 5 SER B O 1
ATOM 699 N N . VAL B 1 6 ? -1.371 -15.789 -10.414 1 97.5 6 VAL B N 1
ATOM 700 C CA . VAL B 1 6 ? -1.303 -14.391 -10.828 1 97.5 6 VAL B CA 1
ATOM 701 C C . VAL B 1 6 ? -0.329 -14.242 -11.992 1 97.5 6 VAL B C 1
ATOM 703 O O . VAL B 1 6 ? 0.859 -14.547 -11.859 1 97.5 6 VAL B O 1
ATOM 706 N N . THR B 1 7 ? -0.878 -13.844 -13.125 1 96.88 7 THR B N 1
ATOM 707 C CA . THR B 1 7 ? -0.043 -13.508 -14.273 1 96.88 7 THR B CA 1
ATOM 708 C C . THR B 1 7 ? 0.407 -12.055 -14.203 1 96.88 7 THR B C 1
ATOM 710 O O . THR B 1 7 ? -0.391 -11.164 -13.898 1 96.88 7 THR B O 1
ATOM 713 N N . MET B 1 8 ? 1.722 -11.828 -14.492 1 96.88 8 MET B N 1
ATOM 714 C CA . MET B 1 8 ? 2.275 -10.484 -14.391 1 96.88 8 MET B CA 1
ATOM 715 C C . MET B 1 8 ? 2.607 -9.93 -15.773 1 96.88 8 MET B C 1
ATOM 717 O O . MET B 1 8 ? 3.42 -10.508 -16.5 1 96.88 8 MET B O 1
ATOM 721 N N . PRO B 1 9 ? 1.918 -8.797 -16.141 1 96.69 9 PRO B N 1
ATOM 722 C CA . PRO B 1 9 ? 2.406 -8.109 -17.328 1 96.69 9 PRO B CA 1
ATOM 723 C C . PRO B 1 9 ? 3.869 -7.684 -17.219 1 96.69 9 PRO B C 1
ATOM 725 O O . PRO B 1 9 ? 4.387 -7.543 -16.094 1 96.69 9 PRO B O 1
ATOM 728 N N . PRO B 1 10 ? 4.535 -7.402 -18.297 1 95.94 10 PRO B N 1
ATOM 729 C CA . PRO B 1 10 ? 5.98 -7.172 -18.328 1 95.94 10 PRO B CA 1
ATOM 730 C C . PRO B 1 10 ? 6.41 -6.062 -17.359 1 95.94 10 PRO B C 1
ATOM 732 O O . PRO B 1 10 ? 7.379 -6.23 -16.609 1 95.94 10 PRO B O 1
ATOM 735 N N . ALA B 1 11 ? 5.703 -4.965 -17.344 1 94.5 11 ALA B N 1
ATOM 736 C CA . ALA B 1 11 ? 6.086 -3.844 -16.484 1 94.5 11 ALA B CA 1
ATOM 737 C C . ALA B 1 11 ? 5.988 -4.219 -15.016 1 94.5 11 ALA B C 1
ATOM 739 O O . ALA B 1 11 ? 6.855 -3.852 -14.219 1 94.5 11 ALA B O 1
ATOM 740 N N . LEU B 1 12 ? 4.988 -4.914 -14.648 1 97 12 LEU B N 1
ATOM 741 C CA . LEU B 1 12 ? 4.82 -5.332 -13.258 1 97 12 LEU B CA 1
ATOM 742 C C . LEU B 1 12 ? 5.832 -6.414 -12.891 1 97 12 LEU B C 1
ATOM 744 O O . LEU B 1 12 ? 6.324 -6.449 -11.766 1 97 12 LEU B O 1
ATOM 748 N N . GLN B 1 13 ? 6.125 -7.223 -13.852 1 97.19 13 GLN B N 1
ATOM 749 C CA . GLN B 1 13 ? 7.145 -8.242 -13.617 1 97.19 13 GLN B CA 1
ATOM 750 C C . GLN B 1 13 ? 8.492 -7.602 -13.305 1 97.19 13 GLN B C 1
ATOM 752 O O . GLN B 1 13 ? 9.203 -8.047 -12.398 1 97.19 13 GLN B O 1
ATOM 757 N N . THR B 1 14 ? 8.82 -6.633 -14.102 1 96.19 14 THR B N 1
ATOM 758 C CA . THR B 1 14 ? 10.07 -5.914 -13.875 1 96.19 14 THR B CA 1
ATOM 759 C C . THR B 1 14 ? 10.117 -5.34 -12.469 1 96.19 14 THR B C 1
ATOM 761 O O . THR B 1 14 ? 11.148 -5.414 -11.797 1 96.19 14 THR B O 1
ATOM 764 N N . TRP B 1 15 ? 9.023 -4.828 -11.984 1 96.5 15 TRP B N 1
ATOM 765 C CA . TRP B 1 15 ? 8.961 -4.246 -10.648 1 96.5 15 TRP B CA 1
ATOM 766 C C . TRP B 1 15 ? 9.086 -5.324 -9.578 1 96.5 15 TRP B C 1
ATOM 768 O O . TRP B 1 15 ? 9.836 -5.164 -8.617 1 96.5 15 TRP B O 1
ATOM 778 N N . VAL B 1 16 ? 8.359 -6.43 -9.789 1 97.19 16 VAL B N 1
ATOM 779 C CA . VAL B 1 16 ? 8.445 -7.535 -8.844 1 97.19 16 VAL B CA 1
ATOM 780 C C . VAL B 1 16 ? 9.891 -8.023 -8.742 1 97.19 16 VAL B C 1
ATOM 782 O O . VAL B 1 16 ? 10.406 -8.25 -7.641 1 97.19 16 VAL B O 1
ATOM 785 N N . ASP B 1 17 ? 10.586 -8.094 -9.891 1 96.06 17 ASP B N 1
ATOM 786 C CA . ASP B 1 17 ? 11.984 -8.516 -9.922 1 96.06 17 ASP B CA 1
ATOM 787 C C . ASP B 1 17 ? 12.867 -7.551 -9.133 1 96.06 17 ASP B C 1
ATOM 789 O O . ASP B 1 17 ? 13.766 -7.973 -8.406 1 96.06 17 ASP B O 1
ATOM 793 N N . ALA B 1 18 ? 12.617 -6.352 -9.305 1 94.31 18 ALA B N 1
ATOM 794 C CA . ALA B 1 18 ? 13.375 -5.336 -8.578 1 94.31 18 ALA B CA 1
ATOM 795 C C . ALA B 1 18 ? 13.156 -5.457 -7.074 1 94.31 18 ALA B C 1
ATOM 797 O O . ALA B 1 18 ? 14.102 -5.344 -6.293 1 94.31 18 ALA B O 1
ATOM 798 N N . ARG B 1 19 ? 11.938 -5.688 -6.648 1 94.94 19 ARG B N 1
ATOM 799 C CA . ARG B 1 19 ? 11.609 -5.852 -5.234 1 94.94 19 ARG B CA 1
ATOM 800 C C . ARG B 1 19 ? 12.281 -7.09 -4.656 1 94.94 19 ARG B C 1
ATOM 802 O O . ARG B 1 19 ? 12.773 -7.066 -3.525 1 94.94 19 ARG B O 1
ATOM 809 N N . LEU B 1 20 ? 12.359 -8.164 -5.418 1 95.94 20 LEU B N 1
ATOM 810 C CA . LEU B 1 20 ? 13.016 -9.391 -4.969 1 95.94 20 LEU B CA 1
ATOM 811 C C . LEU B 1 20 ? 14.523 -9.188 -4.844 1 95.94 20 LEU B C 1
ATOM 813 O O . LEU B 1 20 ? 15.148 -9.742 -3.936 1 95.94 20 LEU B O 1
ATOM 817 N N . ALA B 1 21 ? 15.039 -8.398 -5.766 1 94.62 21 ALA B N 1
ATOM 818 C CA . ALA B 1 21 ? 16.469 -8.148 -5.793 1 94.62 21 ALA B CA 1
ATOM 819 C C . ALA B 1 21 ? 16.938 -7.422 -4.531 1 94.62 21 ALA B C 1
ATOM 821 O O . ALA B 1 21 ? 18.109 -7.488 -4.156 1 94.62 21 ALA B O 1
ATOM 822 N N . GLU B 1 22 ? 15.961 -6.754 -3.869 1 91.94 22 GLU B N 1
ATOM 823 C CA . GLU B 1 22 ? 16.266 -6.059 -2.621 1 91.94 22 GLU B CA 1
ATOM 824 C C . GLU B 1 22 ? 16.562 -7.043 -1.498 1 91.94 22 GLU B C 1
ATOM 826 O O . GLU B 1 22 ? 17.141 -6.668 -0.474 1 91.94 22 GLU B O 1
ATOM 831 N N . GLY B 1 23 ? 16.141 -8.242 -1.622 1 94.19 23 GLY B N 1
ATOM 832 C CA . GLY B 1 23 ? 16.547 -9.312 -0.727 1 94.19 23 GLY B CA 1
ATOM 833 C C . GLY B 1 23 ? 15.656 -9.461 0.486 1 94.19 23 GLY B C 1
ATOM 834 O O . GLY B 1 23 ? 15.984 -10.188 1.426 1 94.19 23 GLY B O 1
ATOM 835 N N . ASN B 1 24 ? 14.531 -8.805 0.509 1 94.31 24 ASN B N 1
ATOM 836 C CA . ASN B 1 24 ? 13.641 -8.82 1.669 1 94.31 24 ASN B CA 1
ATOM 837 C C . ASN B 1 24 ? 12.656 -9.977 1.601 1 94.31 24 ASN B C 1
ATOM 839 O O . ASN B 1 24 ? 11.961 -10.273 2.58 1 94.31 24 ASN B O 1
ATOM 843 N N . TYR B 1 25 ? 12.562 -10.578 0.454 1 96.75 25 TYR B N 1
ATOM 844 C CA . TYR B 1 25 ? 11.602 -11.656 0.259 1 96.75 25 TYR B CA 1
ATOM 845 C C . TYR B 1 25 ? 12.266 -12.875 -0.355 1 96.75 25 TYR B C 1
ATOM 847 O O . TYR B 1 25 ? 13.125 -12.75 -1.23 1 96.75 25 TYR B O 1
ATOM 855 N N . ALA B 1 26 ? 11.914 -14.055 0.053 1 96.62 26 ALA B N 1
ATOM 856 C CA . ALA B 1 26 ? 12.445 -15.312 -0.474 1 96.62 26 ALA B CA 1
ATOM 857 C C . ALA B 1 26 ? 11.93 -15.57 -1.887 1 96.62 26 ALA B C 1
ATOM 859 O O . ALA B 1 26 ? 12.602 -16.219 -2.689 1 96.62 26 ALA B O 1
ATOM 860 N N . ASP B 1 27 ? 10.695 -15.086 -2.162 1 96.81 27 ASP B N 1
ATOM 861 C CA . ASP B 1 27 ? 10.117 -15.281 -3.486 1 96.81 27 ASP B CA 1
ATOM 862 C C . ASP B 1 27 ? 8.977 -14.297 -3.738 1 96.81 27 ASP B C 1
ATOM 864 O O . ASP B 1 27 ? 8.648 -13.484 -2.873 1 96.81 27 ASP B O 1
ATOM 868 N N . ALA B 1 28 ? 8.453 -14.344 -4.879 1 96.88 28 ALA B N 1
ATOM 869 C CA . ALA B 1 28 ? 7.387 -13.438 -5.297 1 96.88 28 ALA B CA 1
ATOM 870 C C . ALA B 1 28 ? 6.133 -13.633 -4.449 1 96.88 28 ALA B C 1
ATOM 872 O O . ALA B 1 28 ? 5.426 -12.672 -4.141 1 96.88 28 ALA B O 1
ATOM 873 N N . ALA B 1 29 ? 5.785 -14.859 -4.113 1 97.38 29 ALA B N 1
ATOM 874 C CA . ALA B 1 29 ? 4.598 -15.141 -3.312 1 97.38 29 ALA B CA 1
ATOM 875 C C . ALA B 1 29 ? 4.684 -14.469 -1.946 1 97.38 29 ALA B C 1
ATOM 877 O O . ALA B 1 29 ? 3.688 -13.945 -1.442 1 97.38 29 ALA B O 1
ATOM 878 N N . GLU B 1 30 ? 5.875 -14.492 -1.416 1 98.06 30 GLU B N 1
ATOM 879 C CA . GLU B 1 30 ? 6.098 -13.82 -0.14 1 98.06 30 GLU B CA 1
ATOM 880 C C . GLU B 1 30 ? 5.906 -12.312 -0.271 1 98.06 30 GLU B C 1
ATOM 882 O O . GLU B 1 30 ? 5.285 -11.68 0.589 1 98.06 30 GLU B O 1
ATOM 887 N N . TYR B 1 31 ? 6.422 -11.719 -1.307 1 98.19 31 TYR B N 1
ATOM 888 C CA . TYR B 1 31 ? 6.266 -10.297 -1.605 1 98.19 31 TYR B CA 1
ATOM 889 C C . TYR B 1 31 ? 4.797 -9.938 -1.775 1 98.19 31 TYR B C 1
ATOM 891 O O . TYR B 1 31 ? 4.312 -8.977 -1.168 1 98.19 31 TYR B O 1
ATOM 899 N N . LEU B 1 32 ? 4.039 -10.727 -2.51 1 98.31 32 LEU B N 1
ATOM 900 C CA . LEU B 1 32 ? 2.625 -10.477 -2.766 1 98.31 32 LEU B CA 1
ATOM 901 C C . LEU B 1 32 ? 1.809 -10.609 -1.485 1 98.31 32 LEU B C 1
ATOM 903 O O . LEU B 1 32 ? 0.909 -9.805 -1.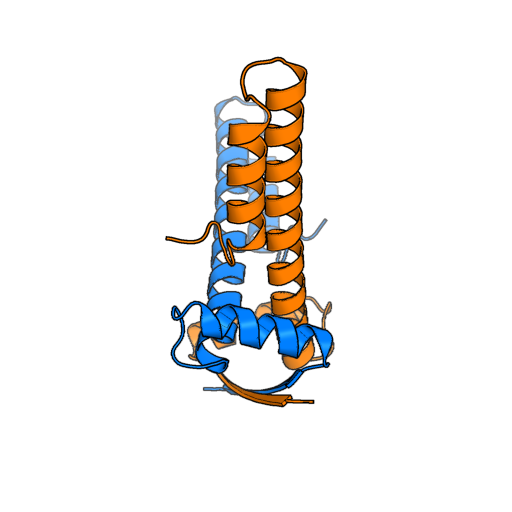229 1 98.31 32 LEU B O 1
ATOM 907 N N . ARG B 1 33 ? 2.135 -11.609 -0.674 1 98.31 33 ARG B N 1
ATOM 908 C CA . ARG B 1 33 ? 1.449 -11.758 0.605 1 98.31 33 ARG B CA 1
ATOM 909 C C . ARG B 1 33 ? 1.718 -10.562 1.514 1 98.31 33 ARG B C 1
ATOM 911 O O . ARG B 1 33 ? 0.835 -10.133 2.258 1 98.31 33 ARG B O 1
ATOM 918 N N . ASP B 1 34 ? 2.908 -10.055 1.446 1 98.19 34 ASP B N 1
ATOM 919 C CA . ASP B 1 34 ? 3.236 -8.875 2.236 1 98.19 34 ASP B CA 1
ATOM 920 C C . ASP B 1 34 ? 2.424 -7.664 1.777 1 98.19 34 ASP B C 1
ATOM 922 O O . ASP B 1 34 ? 1.984 -6.859 2.6 1 98.19 34 ASP B O 1
ATOM 926 N N . LEU B 1 35 ? 2.285 -7.508 0.444 1 98.12 35 LEU B N 1
ATOM 927 C CA . LEU B 1 35 ? 1.468 -6.414 -0.069 1 98.12 35 LEU B CA 1
ATOM 928 C C . LEU B 1 35 ? 0.05 -6.488 0.486 1 98.12 35 LEU B C 1
ATOM 930 O O . LEU B 1 35 ? -0.54 -5.461 0.833 1 98.12 35 LEU B O 1
ATOM 934 N N . VAL B 1 36 ? -0.522 -7.699 0.604 1 97.81 36 VAL B N 1
ATOM 935 C CA . VAL B 1 36 ? -1.854 -7.895 1.167 1 97.81 36 VAL B CA 1
ATOM 936 C C . VAL B 1 36 ? -1.853 -7.508 2.645 1 97.81 36 VAL B C 1
ATOM 938 O O . VAL B 1 36 ? -2.775 -6.844 3.121 1 97.81 36 VAL B O 1
ATOM 941 N N . ARG B 1 37 ? -0.824 -7.941 3.385 1 98 37 ARG B N 1
ATOM 942 C CA . ARG B 1 37 ? -0.72 -7.605 4.801 1 98 37 ARG B CA 1
ATOM 943 C C . ARG B 1 37 ? -0.671 -6.094 5 1 98 37 ARG B C 1
ATOM 945 O O . ARG B 1 37 ? -1.307 -5.559 5.91 1 98 37 ARG B O 1
ATOM 952 N N . ARG B 1 38 ? 0.076 -5.457 4.164 1 96.88 38 ARG B N 1
ATOM 953 C CA . ARG B 1 38 ? 0.205 -4.004 4.25 1 96.88 38 ARG B CA 1
ATOM 954 C C . ARG B 1 38 ? -1.119 -3.318 3.932 1 96.88 38 ARG B C 1
ATOM 956 O O . ARG B 1 38 ? -1.498 -2.352 4.594 1 96.88 38 ARG B O 1
ATOM 963 N N . ASP B 1 39 ? -1.775 -3.785 2.877 1 96.19 39 ASP B N 1
ATOM 964 C CA . ASP B 1 39 ? -3.084 -3.232 2.541 1 96.19 39 ASP B CA 1
ATOM 965 C C . ASP B 1 39 ? -4.047 -3.346 3.721 1 96.19 39 ASP B C 1
ATOM 967 O O . ASP B 1 39 ? -4.77 -2.396 4.031 1 96.19 39 ASP B O 1
ATOM 971 N N . ARG B 1 40 ? -4.055 -4.484 4.379 1 94.5 40 ARG B N 1
ATOM 972 C CA . ARG B 1 40 ? -4.895 -4.715 5.551 1 94.5 40 ARG B CA 1
ATOM 973 C C . ARG B 1 40 ? -4.5 -3.793 6.699 1 94.5 40 ARG B C 1
ATOM 975 O O . ARG B 1 40 ? -5.363 -3.189 7.34 1 94.5 40 ARG B O 1
ATOM 982 N N . ALA B 1 41 ? -3.225 -3.639 6.945 1 94.25 41 ALA B N 1
ATOM 983 C CA . ALA B 1 41 ? -2.727 -2.805 8.039 1 94.25 41 ALA B CA 1
ATOM 984 C C . ALA B 1 41 ? -3.088 -1.339 7.816 1 94.25 41 ALA B C 1
ATOM 986 O O . ALA B 1 41 ? -3.494 -0.646 8.758 1 94.25 41 ALA B O 1
ATOM 987 N N . GLU B 1 42 ? -2.893 -0.896 6.566 1 91.69 42 GLU B N 1
ATOM 988 C CA . GLU B 1 42 ? -3.213 0.489 6.234 1 91.69 42 GLU B CA 1
ATOM 989 C C . GLU B 1 42 ? -4.695 0.781 6.449 1 91.69 42 GLU B C 1
ATOM 991 O O . GLU B 1 42 ? -5.055 1.839 6.969 1 91.69 42 GLU B O 1
ATOM 996 N N . SER B 1 43 ? -5.488 -0.141 6.031 1 89.31 43 SER B N 1
ATOM 997 C CA . SER B 1 43 ? -6.926 0.012 6.246 1 89.31 43 SER B CA 1
ATOM 998 C C . SER B 1 43 ? -7.254 0.115 7.73 1 89.31 43 SER B C 1
ATOM 1000 O O . SER B 1 43 ? -8.117 0.902 8.125 1 89.31 43 SER B O 1
ATOM 1002 N N . SER B 1 44 ? -6.617 -0.648 8.531 1 88.38 44 SER B N 1
ATOM 1003 C CA . SER B 1 44 ? -6.832 -0.644 9.977 1 88.38 44 SER B CA 1
ATOM 1004 C C . SER B 1 44 ? -6.422 0.69 10.594 1 88.38 44 SER B C 1
ATOM 1006 O O . SER B 1 44 ? -7.113 1.211 11.469 1 88.38 44 SER B O 1
ATOM 1008 N N . VAL B 1 45 ? -5.344 1.233 10.164 1 84.94 45 VAL B N 1
ATOM 1009 C CA . VAL B 1 45 ? -4.852 2.514 10.664 1 84.94 45 VAL B CA 1
ATOM 1010 C C . VAL B 1 45 ? -5.852 3.617 10.328 1 84.94 45 VAL B C 1
ATOM 1012 O O . VAL B 1 45 ? -6.18 4.445 11.18 1 84.94 45 VAL B O 1
ATOM 1015 N N . ASP B 1 46 ? -6.277 3.607 9.094 1 79.88 46 ASP B N 1
ATOM 1016 C CA . ASP B 1 46 ? -7.258 4.598 8.656 1 79.88 46 ASP B CA 1
ATOM 1017 C C . ASP B 1 46 ? -8.523 4.52 9.5 1 79.88 46 ASP B C 1
ATOM 1019 O O . ASP B 1 46 ? -9.078 5.547 9.898 1 79.88 46 ASP B O 1
ATOM 1023 N N . ARG B 1 47 ? -8.914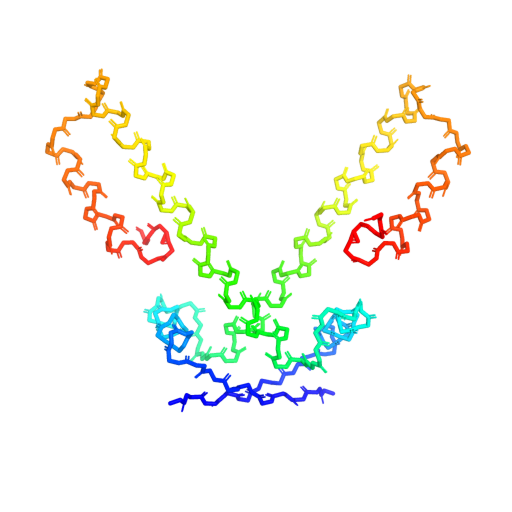 3.363 9.781 1 84.81 47 ARG B N 1
ATOM 1024 C CA . ARG B 1 47 ? -10.109 3.174 10.586 1 84.81 47 ARG B CA 1
ATOM 1025 C C . ARG B 1 47 ? -9.891 3.658 12.016 1 84.81 47 ARG B C 1
ATOM 1027 O O . ARG B 1 47 ? -10.766 4.312 12.594 1 84.81 47 ARG B O 1
ATOM 1034 N N . GLN B 1 48 ? -8.797 3.367 12.516 1 85.12 48 GLN B N 1
ATOM 1035 C CA . GLN B 1 48 ? -8.492 3.791 13.875 1 85.12 48 GLN B CA 1
ATOM 1036 C C . GLN B 1 48 ? -8.398 5.312 13.969 1 85.12 48 GLN B C 1
ATOM 1038 O O . GLN B 1 48 ? -8.867 5.91 14.945 1 85.12 48 GLN B O 1
ATOM 1043 N N . TRP B 1 49 ? -7.785 5.844 13.023 1 82.06 49 TRP B N 1
ATOM 1044 C CA . TRP B 1 49 ? -7.68 7.297 12.969 1 82.06 49 TRP B CA 1
ATOM 1045 C C . TRP B 1 49 ? -9.055 7.941 12.883 1 82.06 49 TRP B C 1
ATOM 1047 O O . TRP B 1 49 ? -9.344 8.906 13.602 1 82.06 49 TRP B O 1
ATOM 1057 N N . LEU B 1 50 ? -9.891 7.422 12.023 1 82.25 50 LEU B N 1
ATOM 1058 C CA . LEU B 1 50 ? -11.258 7.922 11.891 1 82.25 50 LEU B CA 1
ATOM 1059 C C . LEU B 1 50 ? -12.023 7.777 13.195 1 82.25 50 LEU B C 1
ATOM 1061 O O . LEU B 1 50 ? -12.703 8.711 13.633 1 82.25 50 LEU B O 1
ATOM 1065 N N . LYS B 1 51 ? -11.852 6.695 13.797 1 86.12 51 LYS B N 1
ATOM 1066 C CA . LYS B 1 51 ? -12.523 6.48 15.07 1 86.12 51 LYS B CA 1
ATOM 1067 C C . LYS B 1 51 ? -12.016 7.461 16.125 1 86.12 51 LYS B C 1
ATOM 1069 O O . LYS B 1 51 ? -12.805 7.977 16.922 1 86.12 51 LYS B O 1
ATOM 1074 N N . ALA B 1 52 ? -10.789 7.652 16.109 1 86.06 52 ALA B N 1
ATOM 1075 C CA . ALA B 1 52 ? -10.211 8.602 17.062 1 86.06 52 ALA B CA 1
ATOM 1076 C C . ALA B 1 52 ? -10.75 10.008 16.828 1 86.06 52 ALA B C 1
ATOM 1078 O O . ALA B 1 52 ? -11.031 10.734 17.797 1 86.06 52 ALA B O 1
ATOM 1079 N N . MET B 1 53 ? -10.906 10.383 15.586 1 83.75 53 MET B N 1
ATOM 1080 C CA . MET B 1 53 ? -11.461 11.695 15.234 1 83.75 53 MET B CA 1
ATOM 1081 C C . MET B 1 53 ? -12.906 11.812 15.695 1 83.75 53 MET B C 1
ATOM 1083 O O . MET B 1 53 ? -13.32 12.867 16.188 1 83.75 53 MET B O 1
ATOM 1087 N N . ILE B 1 54 ? -13.625 10.836 15.562 1 84.44 54 ILE B N 1
ATOM 1088 C CA . ILE B 1 54 ? -15.023 10.805 15.984 1 84.44 54 ILE B CA 1
ATOM 1089 C C . ILE B 1 54 ? -15.102 10.906 17.516 1 84.44 54 ILE B C 1
ATOM 1091 O O . ILE B 1 54 ? -15.891 11.68 18.047 1 84.44 54 ILE B O 1
ATOM 1095 N N . ASP B 1 55 ? -14.266 10.172 18.188 1 87.56 55 ASP B N 1
ATOM 1096 C CA . ASP B 1 55 ? -14.227 10.219 19.656 1 87.56 55 ASP B CA 1
ATOM 1097 C C . ASP B 1 55 ? -13.867 11.617 20.141 1 87.56 55 ASP B C 1
ATOM 1099 O O . ASP B 1 55 ? -14.461 12.109 21.109 1 87.56 55 ASP B O 1
ATOM 1103 N N . GLU B 1 56 ? -12.914 12.188 19.484 1 82 56 GLU B N 1
ATOM 1104 C CA . GLU B 1 56 ? -12.547 13.562 19.828 1 82 56 GLU B CA 1
ATOM 1105 C C . GLU B 1 56 ? -13.711 14.516 19.578 1 82 56 GLU B C 1
ATOM 1107 O O . GLU B 1 56 ? -13.93 15.453 20.344 1 82 56 GLU B O 1
ATOM 1112 N N . GLY B 1 57 ? -14.398 14.352 18.531 1 81.19 57 GLY B N 1
ATOM 1113 C CA . GLY B 1 57 ? -15.578 15.148 18.234 1 81.19 57 GLY B CA 1
ATOM 1114 C C . GLY B 1 57 ? -16.672 15 19.266 1 81.19 57 GLY B C 1
ATOM 1115 O O . GLY B 1 57 ? -17.344 15.977 19.625 1 81.19 57 GLY B O 1
ATOM 1116 N N . LEU B 1 58 ? -16.828 13.828 19.75 1 86.06 58 LEU B N 1
ATOM 1117 C CA . LEU B 1 58 ? -17.781 13.57 20.828 1 86.06 58 LEU B CA 1
ATOM 1118 C C . LEU B 1 58 ? -17.344 14.242 22.125 1 86.06 58 LEU B C 1
ATOM 1120 O O . LEU B 1 58 ? -18.156 14.891 22.797 1 86.06 58 LEU B O 1
ATOM 1124 N N . ALA B 1 59 ? -16.141 14.117 22.406 1 88.31 59 ALA B N 1
ATOM 1125 C CA . ALA B 1 59 ? -15.586 14.672 23.641 1 88.31 59 ALA B CA 1
ATOM 1126 C C . ALA B 1 59 ? -15.641 16.203 23.625 1 88.31 59 ALA B C 1
ATOM 1128 O O . ALA B 1 59 ? -15.852 16.828 24.656 1 88.31 59 ALA B O 1
ATOM 1129 N N . SER B 1 60 ? -15.562 16.75 22.469 1 86.81 60 SER B N 1
ATOM 1130 C CA . SER B 1 60 ? -15.555 18.203 22.344 1 86.81 60 SER B CA 1
ATOM 1131 C C . SER B 1 60 ? -16.969 18.75 22.188 1 86.81 60 SER B C 1
ATOM 1133 O O . SER B 1 60 ? -17.188 19.969 22.25 1 86.81 60 SER B O 1
ATOM 1135 N N . GLY B 1 61 ? -17.875 17.891 21.953 1 87.06 61 GLY B N 1
ATOM 1136 C CA . GLY B 1 61 ? -19.266 18.312 21.828 1 87.06 61 GLY B CA 1
ATOM 1137 C C . GLY B 1 61 ? -19.672 18.641 20.406 1 87.06 61 GLY B C 1
ATOM 1138 O O . GLY B 1 61 ? -20.797 19.047 20.156 1 87.06 61 GLY B O 1
ATOM 1139 N N . VAL B 1 62 ? -18.781 18.531 19.484 1 80.44 62 VAL B N 1
ATOM 1140 C CA . VAL B 1 62 ? -19.062 18.828 18.078 1 80.44 62 VAL B CA 1
ATOM 1141 C C . VAL B 1 62 ? -20.016 17.766 17.531 1 80.44 62 VAL B C 1
ATOM 1143 O O . VAL B 1 62 ? -20.859 18.062 16.688 1 80.44 62 VAL B O 1
ATOM 1146 N N . ILE B 1 63 ? -19.828 16.453 17.984 1 80.38 63 ILE B N 1
ATOM 1147 C CA . ILE B 1 63 ? -20.656 15.32 17.578 1 80.38 63 ILE B CA 1
ATOM 1148 C C . ILE B 1 63 ? -21.469 14.82 18.766 1 80.38 63 ILE B C 1
ATOM 1150 O O . ILE B 1 63 ? -20.969 14.766 19.891 1 80.38 63 ILE B O 1
ATOM 1154 N N . ASP B 1 64 ? -22.641 14.672 18.453 1 84.5 64 ASP B N 1
ATOM 1155 C CA . ASP B 1 64 ? -23.422 14.125 19.562 1 84.5 64 ASP B CA 1
ATOM 1156 C C . ASP B 1 64 ? -23.469 12.602 19.484 1 84.5 64 ASP B C 1
ATOM 1158 O O . ASP B 1 64 ? -22.906 11.992 18.578 1 84.5 64 ASP B O 1
ATOM 1162 N N . ARG B 1 65 ? -24.031 11.93 20.469 1 85.94 65 ARG B N 1
ATOM 1163 C CA . ARG B 1 65 ? -24.016 10.477 20.609 1 85.94 65 ARG B CA 1
ATOM 1164 C C . ARG B 1 65 ? -24.75 9.797 19.453 1 85.94 65 ARG B C 1
ATOM 1166 O O . ARG B 1 65 ? -24.359 8.719 19.016 1 85.94 65 ARG B O 1
ATOM 1173 N N . ASP B 1 66 ? -25.797 10.477 19.016 1 84.31 66 ASP B N 1
ATOM 1174 C CA . ASP B 1 66 ? -26.547 9.898 17.906 1 84.31 66 ASP B CA 1
ATOM 1175 C C . ASP B 1 66 ? -25.703 9.898 16.625 1 84.31 66 ASP B C 1
ATOM 1177 O O . ASP B 1 66 ? -25.672 8.898 15.906 1 84.31 66 ASP B O 1
ATOM 1181 N N . ALA B 1 67 ? -25.047 11.016 16.438 1 78.38 67 ALA B N 1
ATOM 1182 C CA . ALA B 1 67 ? -24.172 11.125 15.273 1 78.38 67 ALA B CA 1
ATOM 1183 C C . ALA B 1 67 ? -23.031 10.125 15.359 1 78.38 67 ALA B C 1
ATOM 1185 O O . ALA B 1 67 ? -22.641 9.516 14.359 1 78.38 67 ALA B O 1
ATOM 1186 N N . ARG B 1 68 ? -22.469 9.859 16.531 1 79.62 68 ARG B N 1
ATOM 1187 C CA . ARG B 1 68 ? -21.391 8.914 16.75 1 79.62 68 ARG B CA 1
ATOM 1188 C C . ARG B 1 68 ? -21.812 7.496 16.391 1 79.62 68 ARG B C 1
ATOM 1190 O O . ARG B 1 68 ? -21.062 6.77 15.734 1 79.62 68 ARG B O 1
ATOM 1197 N N . ASP B 1 69 ? -23 7.168 16.859 1 81.62 69 ASP B N 1
ATOM 1198 C CA . ASP B 1 69 ? -23.5 5.828 16.578 1 81.62 69 ASP B CA 1
ATOM 1199 C C . ASP B 1 69 ? -23.641 5.594 15.078 1 81.62 69 ASP B C 1
ATOM 1201 O O . ASP B 1 69 ? -23.281 4.523 14.578 1 81.62 69 ASP B O 1
ATOM 1205 N N . VAL B 1 70 ? -24.016 6.617 14.492 1 78.31 70 VAL B N 1
ATOM 1206 C CA . VAL B 1 70 ? -24.172 6.523 13.047 1 78.31 70 VAL B CA 1
ATOM 1207 C C . VAL B 1 70 ? -22.812 6.402 12.375 1 78.31 70 VAL B C 1
ATOM 1209 O O . VAL B 1 70 ? -22.625 5.57 11.484 1 78.31 70 VAL B O 1
ATOM 1212 N N . LEU B 1 71 ? -21.875 7.133 12.859 1 80.5 71 LEU B N 1
ATOM 1213 C CA . LEU B 1 71 ? -20.531 7.141 12.273 1 80.5 71 LEU B CA 1
ATOM 1214 C C . LEU B 1 71 ? -19.828 5.816 12.523 1 80.5 71 LEU B C 1
ATOM 1216 O O . LEU B 1 71 ? -19.141 5.297 11.641 1 80.5 71 LEU B O 1
ATOM 1220 N N . ASP B 1 72 ? -20.016 5.234 13.648 1 78.69 72 ASP B N 1
ATOM 1221 C CA . ASP B 1 72 ? -19.453 3.936 13.984 1 78.69 72 ASP B CA 1
ATOM 1222 C C . ASP B 1 72 ? -19.984 2.844 13.062 1 78.69 72 ASP B C 1
ATOM 1224 O O . ASP B 1 72 ? -19.234 1.958 12.641 1 78.69 72 ASP B O 1
ATOM 1228 N N . GLU B 1 73 ? -21.234 2.973 12.805 1 77.31 73 GLU B N 1
ATOM 1229 C CA . GLU B 1 73 ? -21.844 2.008 11.898 1 77.31 73 GLU B CA 1
ATOM 1230 C C . GLU B 1 73 ? -21.266 2.119 10.492 1 77.31 73 GLU B C 1
ATOM 1232 O O . GLU B 1 73 ? -21.016 1.105 9.828 1 77.31 73 GLU B O 1
ATOM 1237 N N . ILE B 1 74 ? -21 3.379 10.227 1 74.56 74 ILE B N 1
ATOM 1238 C CA . ILE B 1 74 ? -20.453 3.623 8.898 1 74.56 74 ILE B CA 1
ATOM 1239 C C . ILE B 1 74 ? -19.031 3.074 8.82 1 74.56 74 ILE B C 1
ATOM 1241 O O . ILE B 1 74 ? -18.656 2.436 7.832 1 74.56 74 ILE B O 1
ATOM 1245 N N . ILE B 1 75 ? -18.281 3.219 9.828 1 75.56 75 ILE B N 1
ATOM 1246 C CA . ILE B 1 75 ? -16.891 2.791 9.891 1 75.56 75 ILE B CA 1
ATOM 1247 C C . ILE B 1 75 ? -16.828 1.267 9.93 1 75.56 75 ILE B C 1
ATOM 1249 O O . ILE B 1 75 ? -16 0.662 9.234 1 75.56 75 ILE B O 1
ATOM 1253 N N . ASP B 1 76 ? -17.812 0.694 10.672 1 71.5 76 ASP B N 1
ATOM 1254 C CA . ASP B 1 76 ? -17.828 -0.758 10.812 1 71.5 76 ASP B CA 1
ATOM 1255 C C . ASP B 1 76 ? -18.25 -1.43 9.508 1 71.5 76 ASP B C 1
ATOM 1257 O O . ASP B 1 76 ? -17.844 -2.559 9.227 1 71.5 76 ASP B O 1
ATOM 1261 N N . GLU B 1 77 ? -19.203 -0.648 8.93 1 60.59 77 GLU B N 1
ATOM 1262 C CA . GLU B 1 77 ? -19.703 -1.213 7.684 1 60.59 77 GLU B CA 1
ATOM 1263 C C . GLU B 1 77 ? -18.766 -0.9 6.523 1 60.59 77 GLU B C 1
ATOM 1265 O O . GLU B 1 77 ? -18.953 -1.385 5.406 1 60.59 77 GLU B O 1
ATOM 1270 N N . ASP B 1 78 ? -18.062 0.37 6.648 1 54.03 78 ASP B N 1
ATOM 1271 C CA . ASP B 1 78 ? -17.188 0.856 5.59 1 54.03 78 ASP B CA 1
ATOM 1272 C C . ASP B 1 78 ? -16.125 -0.186 5.23 1 54.03 78 ASP B C 1
ATOM 1274 O O . ASP B 1 78 ? -15.195 -0.418 6 1 54.03 78 ASP B O 1
ATOM 1278 N N . PRO B 1 79 ? -16.141 -0.914 4.246 1 47 79 PRO B N 1
ATOM 1279 C CA . PRO B 1 79 ? -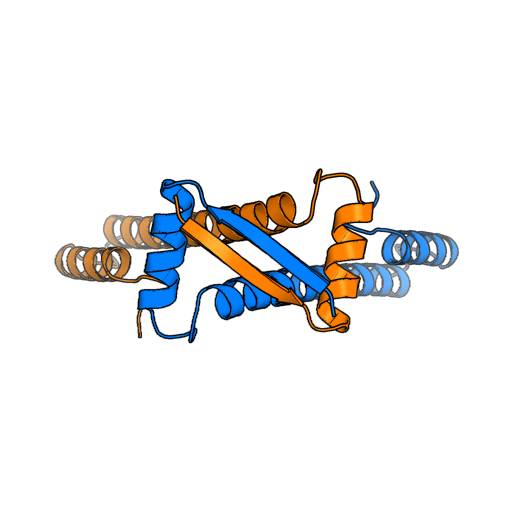15.008 -1.746 3.855 1 47 79 PRO B CA 1
ATOM 1280 C C . PRO B 1 79 ? -13.773 -0.923 3.48 1 47 79 PRO B C 1
ATOM 1282 O O . PRO B 1 79 ? -12.656 -1.275 3.859 1 47 79 PRO B O 1
ATOM 1285 N N . ASP B 1 80 ? -13.234 -0.24 2.51 1 45.53 80 ASP B N 1
ATOM 1286 C CA . ASP B 1 80 ? -12.422 0.927 2.178 1 45.53 80 ASP B CA 1
ATOM 1287 C C . ASP B 1 80 ? -13.188 2.223 2.461 1 45.53 80 ASP B C 1
ATOM 1289 O O . ASP B 1 80 ? -14.391 2.305 2.227 1 45.53 80 ASP B O 1
ATOM 1293 N N . LEU B 1 81 ? -13.523 3.529 2.957 1 44.5 81 LEU B N 1
ATOM 1294 C CA . LEU B 1 81 ? -14.539 4.395 3.551 1 44.5 81 LEU B CA 1
ATOM 1295 C C . LEU B 1 81 ? -15.867 4.254 2.814 1 44.5 81 LEU B C 1
ATOM 1297 O O . LEU B 1 81 ? -16.859 4.906 3.172 1 44.5 81 LEU B O 1
ATOM 1301 N N . ARG B 1 82 ? -16.688 3.008 2.748 1 40.22 82 ARG B N 1
ATOM 1302 C CA . ARG B 1 82 ? -17.766 2.611 1.845 1 40.22 82 ARG B CA 1
ATOM 1303 C C . ARG B 1 82 ? -17.938 3.633 0.728 1 40.22 82 ARG B C 1
ATOM 1305 O O . ARG B 1 82 ? -17.625 4.812 0.899 1 40.22 82 ARG B O 1
ATOM 1312 N N . ALA B 1 83 ? -18.984 3.691 -0.529 1 32.31 83 ALA B N 1
ATOM 1313 C CA . ALA B 1 83 ? -19.844 4.574 -1.299 1 32.31 83 ALA B CA 1
ATOM 1314 C C . ALA B 1 83 ? -20.297 5.77 -0.462 1 32.31 83 ALA B C 1
ATOM 1316 O O . ALA B 1 83 ? -20.406 5.672 0.762 1 32.31 83 ALA B O 1
#

Organism: NCBI:txid2759526

Foldseek 3Di:
DDDDDDDDDPVRVVVLVVVVVVVPDPDSVRVVVVVVVVVVVVLVVVLVVQLVVLVVCCVVVVDDPVRSVVCVCQSVVVPPSVD/DDDDDDDDDPVRVVVLVVVVVVVPDPDSVRVVVVVVVVVVVVLVVVLVVQLVVLVVCCVVVVDDPVRSVVVVVQSVVCPNSND

Solvent-accessible surface area (backbone atoms only — not comparable to full-atom values): 9435 Å² total; per-residue (Å²): 119,52,73,44,70,32,76,29,59,64,72,56,39,54,50,53,51,53,55,42,70,69,62,83,35,96,44,69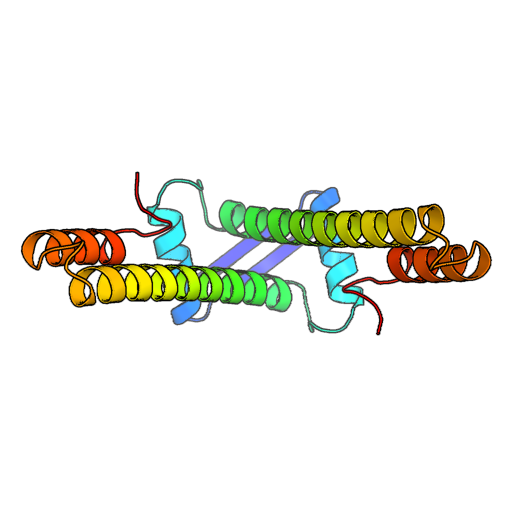,46,53,47,53,51,47,48,52,52,49,55,53,49,52,52,51,50,53,50,48,51,51,50,50,52,52,52,50,28,41,74,70,61,79,32,50,71,70,55,47,54,52,48,50,50,44,59,74,62,21,82,76,77,72,125,119,52,73,44,71,31,75,29,58,65,72,57,40,55,49,52,50,52,55,43,72,69,62,83,35,95,43,68,46,55,47,52,52,46,48,52,52,49,53,53,50,52,52,50,50,54,51,51,50,52,49,51,52,50,52,49,30,42,74,70,59,79,32,51,72,70,56,46,56,52,49,50,49,45,57,73,64,22,78,72,91,49,135

pLDDT: mean 86.17, std 14.18, range [32.31, 98.38]

Secondary structure (DSSP, 8-state):
-EEEEEEE-HHHHHHHHHHHHTTS-SSHHHHHHHHHHHHHHHHHHHHHHHHHHHHHHHHHTSS-HHHHHHHHHHHHH-SS---/-EEEEEEE-HHHHHHHHHHHHTTS-SSHHHHHHHHHHHHHHHHHHHHHHHHHHHHHHHHHTSS-HHHHHHHHHHHHH-SSS--

Sequence (166 aa):
MSEFSVTMPPALQTWVDARLAEGNYADAAEYLRDLVRRDRAESSVDRQWLKAMIDEGLASGVIDRDARDVLDEIIDEDPDLRAMSEFSVTMPPALQTWVDARLAEGNYADAAEYLRDLVRRDRAESSVDRQWLKAMIDEGLASGVIDRDARDVLDEIIDEDPDLRA

Nearest PDB structures (foldseek):
  8onz-assembly1_LR  TM=5.601E-01  e=2.831E+00  Thermochaetoides thermophila DSM 1495
  8rjc-assembly1_R  TM=5.329E-01  e=2.009E+00  Oryctolagus cuniculus